Protein AF-A0A920QXG1-F1 (afdb_monomer)

Structure (mmCIF, N/CA/C/O backbone):
data_AF-A0A920QXG1-F1
#
_entry.id   AF-A0A920QXG1-F1
#
loop_
_atom_site.group_PDB
_atom_site.id
_atom_site.type_symbol
_atom_site.label_atom_id
_atom_site.label_alt_id
_atom_site.label_comp_id
_atom_site.label_asym_id
_atom_site.label_entity_id
_atom_site.label_seq_id
_atom_site.pdbx_PDB_ins_code
_atom_site.Cartn_x
_atom_site.Cartn_y
_atom_site.Cartn_z
_atom_site.occupancy
_atom_site.B_iso_or_equiv
_atom_site.auth_seq_id
_atom_site.auth_comp_id
_atom_site.auth_asym_id
_atom_site.auth_atom_id
_atom_site.pdbx_PDB_model_num
ATOM 1 N N . MET A 1 1 ? 29.856 -30.893 -51.984 1.00 41.22 1 MET A N 1
ATOM 2 C CA . MET A 1 1 ? 31.259 -30.558 -51.659 1.00 41.22 1 MET A CA 1
ATOM 3 C C . MET A 1 1 ? 31.248 -29.906 -50.283 1.00 41.22 1 MET A C 1
ATOM 5 O O . MET A 1 1 ? 30.922 -28.735 -50.186 1.00 41.22 1 MET A O 1
ATOM 9 N N . TYR A 1 2 ? 31.449 -30.687 -49.218 1.00 45.31 2 TYR A N 1
ATOM 10 C CA . TYR A 1 2 ? 31.482 -30.184 -47.839 1.00 45.31 2 TYR A CA 1
ATOM 11 C C . TYR A 1 2 ? 32.943 -29.966 -47.439 1.00 45.31 2 TYR A C 1
ATOM 13 O O . TYR A 1 2 ? 33.754 -30.877 -47.607 1.00 45.31 2 TYR A O 1
ATOM 21 N N . LEU A 1 3 ? 33.287 -28.773 -46.948 1.00 44.03 3 LEU A N 1
ATOM 22 C CA . LEU A 1 3 ? 34.594 -28.540 -46.331 1.00 44.03 3 LEU A CA 1
ATOM 23 C C . LEU A 1 3 ? 34.652 -29.274 -44.981 1.00 44.03 3 LEU A C 1
ATOM 25 O O . LEU A 1 3 ? 33.723 -29.125 -44.183 1.00 44.03 3 LEU A O 1
ATOM 29 N N . PRO A 1 4 ? 35.733 -30.008 -44.672 1.00 55.94 4 PRO A N 1
ATOM 30 C CA . PRO A 1 4 ? 35.960 -30.485 -43.320 1.00 55.94 4 PRO A CA 1
ATOM 31 C C . PRO A 1 4 ? 36.382 -29.302 -42.443 1.00 55.94 4 PRO A C 1
ATOM 33 O O . PRO A 1 4 ? 37.451 -28.716 -42.621 1.00 55.94 4 PRO A O 1
ATOM 36 N N . ILE A 1 5 ? 35.534 -28.942 -41.483 1.00 61.25 5 ILE A N 1
ATOM 37 C CA . ILE A 1 5 ? 35.904 -28.026 -40.404 1.00 61.25 5 ILE A CA 1
ATOM 38 C C . ILE A 1 5 ? 36.875 -28.797 -39.507 1.00 61.25 5 ILE A C 1
ATOM 40 O O . ILE A 1 5 ? 36.453 -29.633 -38.717 1.00 61.25 5 ILE A O 1
ATOM 44 N N . ASN A 1 6 ? 38.177 -28.558 -39.666 1.00 52.72 6 ASN A N 1
ATOM 45 C CA . ASN A 1 6 ? 39.218 -29.062 -38.770 1.00 52.72 6 ASN A CA 1
ATOM 46 C C . ASN A 1 6 ? 39.067 -28.400 -37.385 1.00 52.72 6 ASN A C 1
ATOM 48 O O . ASN A 1 6 ? 39.329 -27.202 -37.277 1.00 52.72 6 ASN A O 1
ATOM 52 N N . PRO A 1 7 ? 38.731 -29.128 -36.301 1.00 59.84 7 PRO A N 1
ATOM 53 C CA . PRO A 1 7 ? 38.608 -28.539 -34.969 1.00 59.84 7 PRO A CA 1
ATOM 54 C C . PRO A 1 7 ? 39.919 -28.622 -34.161 1.00 59.84 7 PRO A C 1
ATOM 56 O O . PRO A 1 7 ? 39.906 -28.534 -32.937 1.00 59.84 7 PRO A O 1
ATOM 59 N N . LEU A 1 8 ? 41.069 -28.806 -34.819 1.00 52.50 8 LEU A N 1
ATOM 60 C CA . LEU A 1 8 ? 42.357 -29.077 -34.166 1.00 52.50 8 LEU A CA 1
ATOM 61 C C . LEU A 1 8 ? 43.219 -27.833 -33.907 1.00 52.50 8 LEU A C 1
ATOM 63 O O . LEU A 1 8 ? 44.440 -27.926 -33.988 1.00 52.50 8 LEU A O 1
ATOM 67 N N . LEU A 1 9 ? 42.641 -26.670 -33.584 1.00 56.91 9 LEU A N 1
ATOM 68 C CA . LEU A 1 9 ? 43.469 -25.551 -33.110 1.00 56.91 9 LEU A CA 1
ATOM 69 C C . LEU A 1 9 ? 42.724 -24.464 -32.327 1.00 56.91 9 LEU A C 1
ATOM 71 O O . LEU A 1 9 ? 42.954 -23.277 -32.544 1.00 56.91 9 LEU A O 1
ATOM 75 N N . VAL A 1 10 ? 41.869 -24.826 -31.371 1.00 58.94 10 VAL A N 1
ATOM 76 C CA . VAL A 1 10 ? 41.412 -23.832 -30.393 1.00 58.94 10 VAL A CA 1
ATOM 77 C C . VAL A 1 10 ? 41.741 -24.334 -28.994 1.00 58.94 10 VAL A C 1
ATOM 79 O O . VAL A 1 10 ? 41.266 -25.364 -28.532 1.00 58.94 10 VAL A O 1
ATOM 82 N N . ARG A 1 11 ? 42.680 -23.638 -28.342 1.00 61.88 11 ARG A N 1
ATOM 83 C CA . ARG A 1 11 ? 43.096 -23.941 -26.969 1.00 61.88 11 ARG A CA 1
ATOM 84 C C . ARG A 1 11 ? 41.848 -23.837 -26.084 1.00 61.88 11 ARG A C 1
ATOM 86 O O . ARG A 1 11 ? 41.219 -22.778 -26.111 1.00 61.88 11 ARG A O 1
ATOM 93 N N . PRO A 1 12 ? 41.520 -24.840 -25.251 1.00 57.59 12 PRO A N 1
ATOM 94 C CA . PRO A 1 12 ? 40.229 -24.911 -24.554 1.00 57.59 12 PRO A CA 1
ATOM 95 C C . PRO A 1 12 ? 39.960 -23.673 -23.685 1.00 57.59 12 PRO A C 1
ATOM 97 O O . PRO A 1 12 ? 38.832 -23.216 -23.558 1.00 57.59 12 PRO A O 1
ATOM 100 N N . ARG A 1 13 ? 41.030 -23.059 -23.168 1.00 59.81 13 ARG A N 1
ATOM 101 C CA . ARG A 1 13 ? 40.997 -21.831 -22.362 1.00 59.81 13 ARG A CA 1
ATOM 102 C C . ARG A 1 13 ? 40.604 -20.596 -23.181 1.00 59.81 13 ARG A C 1
ATOM 104 O O . ARG A 1 13 ? 39.801 -19.797 -22.728 1.00 59.81 13 ARG A O 1
ATOM 111 N N . ALA A 1 14 ? 41.139 -20.461 -24.394 1.00 59.03 14 ALA A N 1
ATOM 112 C CA . ALA A 1 14 ? 40.823 -19.347 -25.289 1.00 59.03 14 ALA A CA 1
ATOM 113 C C . ALA A 1 14 ? 39.434 -19.513 -25.924 1.00 59.03 14 ALA A C 1
ATOM 115 O O . ALA A 1 14 ? 38.732 -18.533 -26.130 1.00 59.03 14 ALA A O 1
ATOM 116 N N . GLN A 1 15 ? 39.016 -20.756 -26.169 1.00 62.72 15 GLN A N 1
ATOM 117 C CA . GLN A 1 15 ? 37.703 -21.083 -26.718 1.00 62.72 15 GLN A CA 1
ATOM 118 C C . GLN A 1 15 ? 36.578 -20.673 -25.763 1.00 62.72 15 GLN A C 1
ATOM 120 O O . GLN A 1 15 ? 35.626 -20.030 -26.187 1.00 62.72 15 GLN A O 1
ATOM 125 N N . ILE A 1 16 ? 36.731 -20.955 -24.465 1.00 70.12 16 ILE A N 1
ATOM 126 C CA . ILE A 1 16 ? 35.781 -20.531 -23.426 1.00 70.12 16 ILE A CA 1
ATOM 127 C C . ILE A 1 16 ? 35.696 -19.001 -23.354 1.00 70.12 16 ILE A C 1
ATOM 129 O O . ILE A 1 16 ? 34.598 -18.459 -23.334 1.00 70.12 16 ILE A O 1
ATOM 133 N N . PHE A 1 17 ? 36.832 -18.295 -23.393 1.00 71.75 17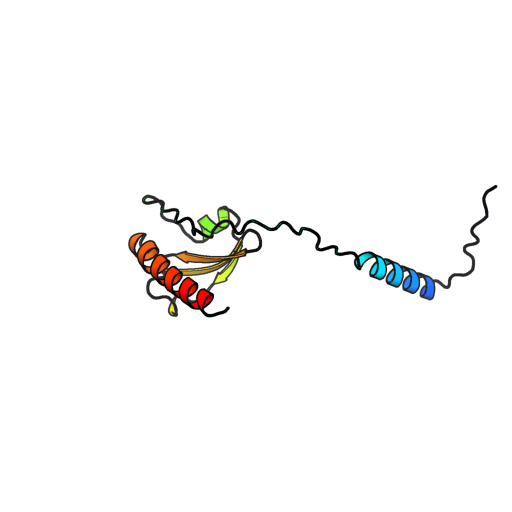 PHE A N 1
ATOM 134 C CA . PHE A 1 17 ? 36.843 -16.826 -23.412 1.00 71.75 17 PHE A CA 1
ATOM 135 C C . PHE A 1 17 ? 36.148 -16.246 -24.653 1.00 71.75 17 PHE A C 1
ATOM 137 O O . PHE A 1 17 ? 35.366 -15.309 -24.527 1.00 71.75 17 PHE A O 1
ATOM 144 N N . VAL A 1 18 ? 36.378 -16.825 -25.835 1.00 77.81 18 VAL A N 1
ATOM 145 C CA . VAL A 1 18 ? 35.715 -16.404 -27.081 1.00 77.81 18 VAL A CA 1
ATOM 146 C C . VAL A 1 18 ? 34.207 -16.665 -27.021 1.00 77.81 18 VAL A C 1
ATOM 148 O O . VAL A 1 18 ? 33.434 -15.796 -27.411 1.00 77.81 18 VAL A O 1
ATOM 151 N N . PHE A 1 19 ? 33.773 -17.804 -26.473 1.00 75.62 19 PHE A N 1
ATOM 152 C CA . PHE A 1 19 ? 32.351 -18.098 -26.256 1.00 75.62 19 PHE A CA 1
ATOM 153 C C . PHE A 1 19 ? 31.697 -17.142 -25.248 1.00 75.62 19 PHE A C 1
ATOM 155 O O . PHE A 1 19 ? 30.581 -16.688 -25.484 1.00 75.62 19 PHE A O 1
ATOM 162 N N . ILE A 1 20 ? 32.380 -16.791 -24.154 1.00 77.12 20 ILE A N 1
ATOM 163 C CA . ILE A 1 20 ? 31.865 -15.844 -23.150 1.00 77.12 20 ILE A CA 1
ATOM 164 C C . ILE A 1 20 ? 31.708 -14.442 -23.754 1.00 77.12 20 ILE A C 1
ATOM 166 O O . ILE A 1 20 ? 30.666 -13.816 -23.579 1.00 77.12 20 ILE A O 1
ATOM 170 N N . VAL A 1 21 ? 32.698 -13.966 -24.516 1.00 78.2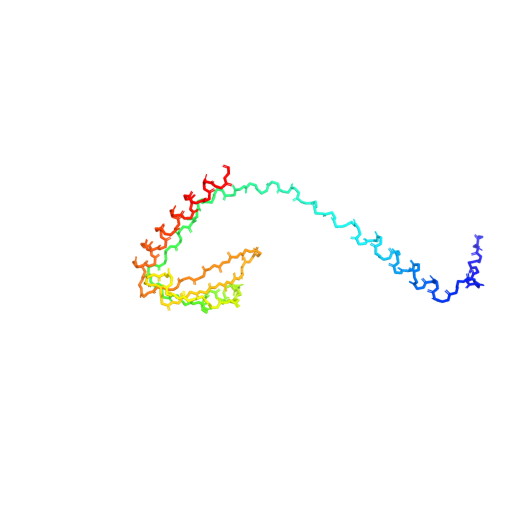5 21 VAL A N 1
ATOM 171 C CA . VAL A 1 21 ? 32.624 -12.665 -25.207 1.00 78.25 21 VAL A CA 1
ATOM 172 C C . VAL A 1 21 ? 31.521 -12.659 -26.274 1.00 78.25 21 VAL A C 1
ATOM 174 O O . VAL A 1 21 ? 30.801 -11.670 -26.394 1.00 78.25 21 VAL A O 1
ATOM 177 N N . LEU A 1 22 ? 31.329 -13.770 -26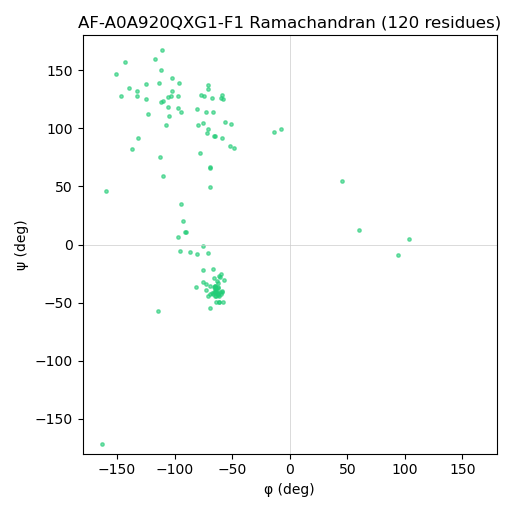.996 1.00 76.25 22 LEU A N 1
ATOM 178 C CA . LEU A 1 22 ? 30.240 -13.931 -27.964 1.00 76.25 22 LEU A CA 1
ATOM 179 C C . LEU A 1 22 ? 28.859 -13.854 -27.290 1.00 76.25 22 LEU A C 1
ATOM 181 O O . LEU A 1 22 ? 27.972 -13.178 -27.799 1.00 76.25 22 LEU A O 1
ATOM 185 N N . ILE A 1 23 ? 28.678 -14.503 -26.135 1.00 74.00 23 ILE A N 1
ATOM 186 C CA . ILE A 1 23 ? 27.416 -14.459 -25.381 1.00 74.00 23 ILE A CA 1
ATOM 187 C C . ILE A 1 23 ? 27.146 -13.049 -24.843 1.00 74.00 23 ILE A C 1
ATOM 189 O O . ILE A 1 23 ? 26.028 -12.564 -24.973 1.00 74.00 23 ILE A O 1
ATOM 193 N N . ILE A 1 24 ? 28.153 -12.354 -24.306 1.00 72.94 24 ILE A N 1
ATOM 194 C CA . ILE A 1 24 ? 28.002 -10.970 -23.816 1.00 72.94 24 ILE A CA 1
ATOM 195 C C . ILE A 1 24 ? 27.609 -10.016 -24.955 1.00 72.94 24 ILE A C 1
ATOM 197 O O . ILE A 1 24 ? 26.759 -9.150 -24.759 1.00 72.94 24 ILE A O 1
ATOM 201 N N . ALA A 1 25 ? 28.154 -10.211 -26.160 1.00 68.69 25 ALA A N 1
ATOM 202 C CA . ALA A 1 25 ? 27.780 -9.429 -27.338 1.00 68.69 25 ALA A CA 1
ATOM 203 C C . ALA A 1 25 ? 26.321 -9.661 -27.784 1.00 68.69 25 ALA A C 1
ATOM 205 O O . ALA A 1 25 ? 25.698 -8.746 -28.318 1.00 68.69 25 ALA A O 1
ATOM 206 N N . LEU A 1 26 ? 25.750 -10.846 -27.527 1.00 64.25 26 LEU A N 1
ATOM 207 C CA . LEU A 1 26 ? 24.340 -11.147 -27.816 1.00 64.25 26 LEU A CA 1
ATOM 208 C C . LEU A 1 26 ? 23.366 -10.507 -26.810 1.00 64.25 26 LEU A C 1
ATOM 210 O O . LEU A 1 26 ? 22.209 -10.283 -27.151 1.00 64.25 26 LEU A O 1
ATOM 214 N N . ILE A 1 27 ? 23.821 -10.163 -25.600 1.00 64.75 27 ILE A N 1
ATOM 215 C CA . ILE A 1 27 ? 22.989 -9.517 -24.563 1.00 64.75 27 ILE A CA 1
ATOM 216 C C . ILE A 1 27 ? 22.849 -7.995 -24.819 1.00 64.75 27 ILE A C 1
ATOM 218 O O . ILE A 1 27 ? 22.036 -7.322 -24.193 1.00 64.75 27 ILE A O 1
ATOM 222 N N . GLY A 1 28 ? 23.585 -7.440 -25.791 1.00 60.91 28 GLY A N 1
ATOM 223 C CA . GLY A 1 28 ? 23.574 -6.013 -26.141 1.00 60.91 28 GLY A CA 1
ATOM 224 C C . GLY A 1 28 ? 22.350 -5.512 -26.921 1.00 60.91 28 GLY A C 1
ATOM 225 O O . GLY A 1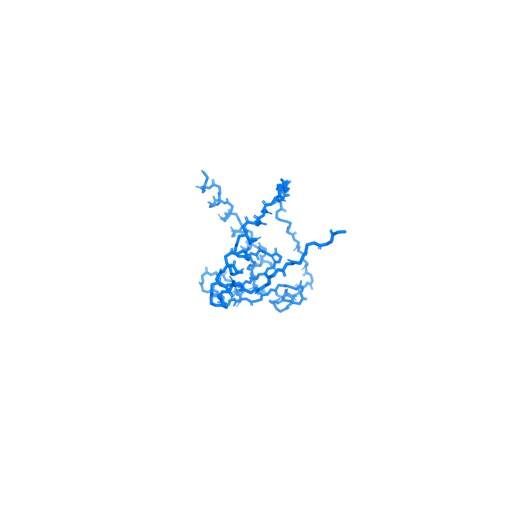 28 ? 22.272 -4.320 -27.198 1.00 60.91 28 GLY A O 1
ATOM 226 N N . ILE A 1 29 ? 21.388 -6.376 -27.264 1.00 61.41 29 ILE A N 1
ATOM 227 C CA . ILE A 1 29 ? 20.113 -5.974 -27.881 1.00 61.41 29 ILE A CA 1
ATOM 228 C C . ILE A 1 29 ? 18.988 -6.195 -26.864 1.00 61.41 29 ILE A C 1
ATOM 230 O O . ILE A 1 29 ? 18.029 -6.922 -27.104 1.00 61.41 29 ILE A O 1
ATOM 234 N N . SER A 1 30 ? 19.087 -5.542 -25.704 1.00 50.53 30 SER A N 1
ATOM 235 C CA . SER A 1 30 ? 17.875 -5.134 -24.994 1.00 50.53 30 SER A CA 1
ATOM 236 C C . SER A 1 30 ? 17.348 -3.894 -25.703 1.00 50.53 30 SER A C 1
ATOM 238 O O . SER A 1 30 ? 17.577 -2.762 -25.283 1.00 50.53 30 SER A O 1
ATOM 240 N N . CYS A 1 31 ? 16.684 -4.118 -26.834 1.00 52.94 31 CYS A N 1
ATOM 241 C CA . CYS A 1 31 ? 15.820 -3.119 -27.430 1.00 52.94 31 CYS A CA 1
ATOM 242 C C . CYS A 1 31 ? 14.645 -2.923 -26.461 1.00 52.94 31 CYS A C 1
ATOM 244 O O . CYS A 1 31 ? 13.676 -3.678 -26.492 1.00 52.94 31 CYS A O 1
ATOM 246 N N . GLY A 1 32 ? 14.759 -1.943 -25.562 1.00 52.62 32 GLY A N 1
ATOM 247 C CA . GLY A 1 32 ? 13.620 -1.329 -24.878 1.00 52.62 32 GLY A CA 1
ATOM 248 C C . GLY A 1 32 ? 12.829 -0.525 -25.904 1.00 52.62 32 GLY A C 1
ATOM 249 O O . GLY A 1 32 ? 12.871 0.697 -25.912 1.00 52.62 32 GLY A O 1
ATOM 250 N N . GLY A 1 33 ? 12.233 -1.238 -26.854 1.00 53.47 33 GLY A N 1
ATOM 251 C CA . GLY A 1 33 ? 11.462 -0.711 -27.964 1.00 53.47 33 GLY A CA 1
ATOM 252 C C . GLY A 1 33 ? 10.013 -1.106 -27.779 1.00 53.47 33 GLY A C 1
ATOM 253 O O . GLY A 1 33 ? 9.512 -2.018 -28.430 1.00 53.47 33 GLY A O 1
ATOM 254 N N . SER A 1 34 ? 9.351 -0.422 -26.863 1.00 44.91 34 SER A N 1
ATOM 255 C CA . SER A 1 34 ? 7.917 -0.190 -26.941 1.00 44.91 34 SER A CA 1
ATOM 256 C C . SER A 1 34 ? 7.744 1.264 -26.545 1.00 44.91 34 SER A C 1
ATOM 258 O O . SER A 1 34 ? 7.497 1.594 -25.394 1.00 44.91 34 SER A O 1
ATOM 260 N N . ASP A 1 35 ? 7.965 2.138 -27.528 1.00 51.59 35 ASP A N 1
ATOM 261 C CA . ASP A 1 35 ? 7.330 3.451 -27.569 1.00 51.59 35 ASP A CA 1
ATOM 262 C C . ASP A 1 35 ? 5.842 3.185 -27.853 1.00 51.59 35 ASP A C 1
ATOM 264 O O . ASP A 1 35 ? 5.310 3.419 -28.935 1.00 51.59 35 ASP A O 1
ATOM 268 N N . GLU A 1 36 ? 5.176 2.540 -26.899 1.00 42.28 36 GLU A N 1
ATOM 269 C CA . GLU A 1 36 ? 3.806 2.903 -26.646 1.00 42.28 36 GLU A CA 1
ATOM 270 C C . GLU A 1 36 ? 3.947 4.215 -25.890 1.00 42.28 36 GLU A C 1
ATOM 272 O O . GLU A 1 36 ? 4.347 4.260 -24.727 1.00 42.28 36 GLU A O 1
ATOM 277 N N . SER A 1 37 ? 3.666 5.313 -26.588 1.00 46.25 37 SER A N 1
ATOM 278 C CA . SER A 1 37 ? 2.976 6.410 -25.936 1.00 46.25 37 SER A CA 1
ATOM 279 C C . SER A 1 37 ? 1.747 5.769 -25.297 1.00 46.25 37 SER A C 1
ATOM 281 O O . SER A 1 37 ? 0.695 5.654 -25.926 1.00 46.25 37 SER A O 1
ATOM 283 N N . ALA A 1 38 ? 1.925 5.231 -24.089 1.00 41.38 38 ALA A N 1
ATOM 284 C CA . ALA A 1 38 ? 0.857 5.072 -23.145 1.00 41.38 38 ALA A CA 1
ATOM 285 C C . ALA A 1 38 ? 0.394 6.507 -22.972 1.00 41.38 38 ALA A C 1
ATOM 287 O O . ALA A 1 38 ? 1.023 7.288 -22.260 1.00 41.38 38 ALA A O 1
ATOM 288 N N . ASP A 1 39 ? -0.582 6.872 -23.807 1.00 40.09 39 ASP A N 1
ATOM 289 C CA . ASP A 1 39 ? -1.741 7.649 -23.417 1.00 40.09 39 ASP A CA 1
ATOM 290 C C . ASP A 1 39 ? -1.750 7.616 -21.898 1.00 40.09 39 ASP A C 1
ATOM 292 O O . ASP A 1 39 ? -2.036 6.564 -21.326 1.00 40.09 39 ASP A O 1
ATOM 296 N N . ASP A 1 40 ? -1.194 8.670 -21.287 1.00 46.00 40 ASP A N 1
ATOM 297 C CA . ASP A 1 40 ? -1.306 8.906 -19.860 1.00 46.00 40 ASP A CA 1
ATOM 298 C C . ASP A 1 40 ? -2.807 8.788 -19.666 1.00 46.00 40 ASP A C 1
ATOM 300 O O . ASP A 1 40 ? -3.530 9.640 -20.202 1.00 46.00 40 ASP A O 1
ATOM 304 N N . PRO A 1 41 ? -3.310 7.664 -19.111 1.00 44.88 41 PRO A N 1
ATOM 305 C CA . PRO A 1 41 ? -4.721 7.579 -18.883 1.00 44.88 41 PRO A CA 1
ATOM 306 C C . PRO A 1 41 ? -4.847 8.544 -17.740 1.00 44.88 41 PRO A C 1
ATOM 308 O O . PRO A 1 41 ? -4.481 8.172 -16.622 1.00 44.88 41 PRO A O 1
ATOM 311 N N . ASP A 1 42 ? -5.197 9.779 -18.101 1.00 45.19 42 ASP A N 1
ATOM 312 C CA . ASP A 1 42 ? -5.652 10.853 -17.255 1.00 45.19 42 ASP A CA 1
ATOM 313 C C . ASP A 1 42 ? -5.855 10.259 -15.876 1.00 45.19 42 ASP A C 1
ATOM 315 O O . ASP A 1 42 ? -6.778 9.461 -15.665 1.00 45.19 42 ASP A O 1
ATOM 319 N N . LEU A 1 43 ? -4.867 10.466 -14.996 1.00 49.66 43 LEU A N 1
ATOM 320 C CA . LEU A 1 43 ? -4.902 9.950 -13.635 1.00 49.66 43 LEU A CA 1
ATOM 321 C C . LEU A 1 43 ? -5.984 10.714 -12.858 1.00 49.66 43 LEU A C 1
ATOM 323 O O . LEU A 1 43 ? -5.748 11.183 -11.743 1.00 49.66 43 LEU A O 1
ATOM 327 N N . ASP A 1 44 ? -7.189 10.814 -13.417 1.00 46.09 44 ASP A N 1
ATOM 328 C CA . ASP A 1 44 ? -8.447 10.717 -12.719 1.00 46.09 44 ASP A CA 1
ATOM 329 C C . ASP A 1 44 ? -8.340 9.475 -11.846 1.00 46.09 44 ASP A C 1
ATOM 331 O O . ASP A 1 44 ? -8.690 8.349 -12.200 1.00 46.09 44 ASP A O 1
ATOM 335 N N . ALA A 1 45 ? -7.714 9.672 -10.690 1.00 54.78 45 ALA A N 1
ATOM 336 C CA . ALA A 1 45 ? -7.448 8.633 -9.735 1.00 54.78 45 ALA A CA 1
ATOM 337 C C . ALA A 1 45 ? -8.811 8.158 -9.239 1.00 54.78 45 ALA A C 1
ATOM 339 O O . ALA A 1 45 ? -9.404 8.759 -8.335 1.00 54.78 45 ALA A O 1
ATOM 340 N N . VAL A 1 46 ? -9.301 7.108 -9.902 1.00 58.12 46 VAL A N 1
ATOM 341 C CA . VAL A 1 46 ? -10.628 6.532 -9.743 1.00 58.12 46 VAL A CA 1
ATOM 342 C C . VAL A 1 46 ? -10.789 6.179 -8.274 1.00 58.12 46 VAL A C 1
ATOM 344 O O . VAL A 1 46 ? -10.185 5.235 -7.764 1.00 58.12 46 VAL A O 1
ATOM 347 N N . GLN A 1 47 ? -11.569 6.990 -7.562 1.00 65.94 47 GLN A N 1
ATOM 348 C CA . GLN A 1 47 ? -11.924 6.707 -6.183 1.00 65.94 47 GLN A CA 1
ATOM 349 C C . GLN A 1 47 ? -13.056 5.685 -6.205 1.00 65.94 47 GLN A C 1
ATOM 351 O O . GLN A 1 47 ? -14.206 6.016 -6.482 1.00 65.94 47 GLN A O 1
ATOM 356 N N . ILE A 1 48 ? -12.718 4.431 -5.923 1.00 68.25 48 ILE A N 1
ATOM 357 C CA . ILE A 1 48 ? -13.698 3.360 -5.758 1.00 68.25 48 ILE A CA 1
ATOM 358 C C . ILE A 1 48 ? -14.002 3.245 -4.266 1.00 68.25 48 ILE A C 1
ATOM 360 O O . ILE A 1 48 ? -13.130 2.882 -3.478 1.00 68.25 48 ILE A O 1
ATOM 364 N N . THR A 1 49 ? -15.238 3.557 -3.880 1.00 71.44 49 THR A N 1
ATOM 365 C CA . THR A 1 49 ? -15.709 3.444 -2.494 1.00 71.44 49 THR A CA 1
ATOM 366 C C . THR A 1 49 ? -16.705 2.296 -2.396 1.00 71.44 49 THR A C 1
ATOM 368 O O . THR A 1 49 ? -17.721 2.301 -3.088 1.00 71.44 49 THR A O 1
ATOM 371 N N . LEU A 1 50 ? -16.435 1.327 -1.518 1.00 74.38 50 LEU A N 1
ATOM 372 C CA . LEU A 1 50 ? -17.382 0.270 -1.158 1.00 74.38 50 LEU A CA 1
ATOM 373 C C . LEU A 1 50 ? -17.897 0.525 0.271 1.00 74.38 50 LEU A C 1
ATOM 375 O O . LEU A 1 50 ? -17.145 0.289 1.216 1.00 74.38 50 LEU A O 1
ATOM 379 N N . PRO A 1 51 ? -19.128 1.040 0.458 1.00 69.06 51 PRO A N 1
ATOM 380 C CA . PRO A 1 51 ? -19.652 1.431 1.774 1.00 69.06 51 PRO A CA 1
ATOM 381 C C . PRO A 1 51 ? -19.775 0.271 2.770 1.00 69.06 51 PRO A C 1
ATOM 383 O O . PRO A 1 51 ? -19.530 0.463 3.956 1.00 69.06 51 PRO A O 1
ATOM 386 N N . ASP A 1 52 ? -20.069 -0.938 2.291 1.00 72.81 52 ASP A N 1
ATOM 387 C CA . ASP A 1 52 ? -20.367 -2.092 3.152 1.00 72.81 52 ASP A CA 1
ATOM 388 C C . ASP A 1 52 ? -19.164 -3.028 3.401 1.00 72.81 52 ASP A C 1
ATOM 390 O O . ASP A 1 52 ? -19.318 -4.101 3.985 1.00 72.81 52 ASP A O 1
ATOM 394 N N . GLY A 1 53 ? -17.961 -2.660 2.943 1.00 70.06 53 GLY A N 1
ATOM 395 C CA . GLY A 1 53 ? -16.764 -3.503 3.032 1.00 70.06 53 GLY A CA 1
ATOM 396 C C . GLY A 1 53 ? -15.771 -3.043 4.100 1.00 70.06 53 GLY A C 1
ATOM 397 O O . GLY A 1 53 ? -15.312 -1.903 4.073 1.00 70.06 53 GLY A O 1
ATOM 398 N N . VAL A 1 54 ? -15.378 -3.950 5.001 1.00 76.88 54 VAL A N 1
ATOM 399 C CA . VAL A 1 54 ? -14.194 -3.774 5.859 1.00 76.88 54 VAL A CA 1
ATOM 400 C C . VAL A 1 54 ? -13.035 -4.508 5.200 1.00 76.88 54 VAL A C 1
ATOM 402 O O . VAL A 1 54 ? -13.097 -5.723 5.035 1.00 76.88 54 VAL A O 1
ATOM 405 N N . PHE A 1 55 ? -11.995 -3.767 4.821 1.00 82.69 55 PHE A N 1
ATOM 406 C CA . PHE A 1 55 ? -10.832 -4.310 4.123 1.00 82.69 55 PHE A CA 1
ATOM 407 C C . PHE A 1 55 ? -9.580 -4.228 4.989 1.00 82.69 55 PHE A C 1
ATOM 409 O O . PHE A 1 55 ? -9.314 -3.223 5.653 1.00 82.69 55 PHE A O 1
ATOM 416 N N . THR A 1 56 ? -8.785 -5.285 4.935 1.00 86.81 56 THR A N 1
ATOM 417 C CA . THR A 1 56 ? -7.476 -5.402 5.572 1.00 86.81 56 THR A CA 1
ATOM 418 C C . THR A 1 56 ? -6.371 -5.433 4.517 1.00 86.81 56 THR A C 1
ATOM 420 O O . THR A 1 56 ? -6.618 -5.626 3.327 1.00 86.81 56 THR A O 1
ATOM 423 N N . ALA A 1 57 ? -5.116 -5.273 4.942 1.00 85.69 57 ALA A N 1
ATOM 424 C CA . ALA A 1 57 ? -3.978 -5.414 4.033 1.00 85.69 57 ALA A CA 1
ATOM 425 C C . ALA A 1 57 ? -3.889 -6.823 3.410 1.00 85.69 57 ALA A C 1
ATOM 427 O O . ALA A 1 57 ? -3.374 -6.968 2.303 1.00 85.69 57 ALA A O 1
ATOM 428 N N . ASP A 1 58 ? -4.394 -7.852 4.096 1.00 87.50 58 ASP A N 1
ATOM 429 C CA . ASP A 1 58 ? -4.412 -9.228 3.596 1.00 87.50 58 ASP A CA 1
ATOM 430 C C . ASP A 1 58 ? -5.448 -9.426 2.479 1.00 87.50 58 ASP A C 1
ATOM 432 O O . ASP A 1 58 ? -5.170 -10.135 1.512 1.00 87.50 58 ASP A O 1
ATOM 436 N N . ASP A 1 59 ? -6.583 -8.723 2.530 1.00 88.81 59 ASP A N 1
ATOM 437 C CA . ASP A 1 59 ? -7.565 -8.718 1.434 1.00 88.81 59 ASP A CA 1
ATOM 438 C C . ASP A 1 59 ? -6.970 -8.099 0.161 1.00 88.81 59 ASP A C 1
ATOM 440 O O . ASP A 1 59 ? -7.183 -8.586 -0.951 1.00 88.81 59 ASP A O 1
ATOM 444 N N . VAL A 1 60 ? -6.145 -7.058 0.323 1.00 87.88 60 VAL A N 1
ATOM 445 C CA . VAL A 1 60 ? -5.401 -6.449 -0.789 1.00 87.88 60 VAL A CA 1
ATOM 446 C C . VAL A 1 60 ? -4.308 -7.398 -1.296 1.00 87.88 60 VAL A C 1
ATOM 448 O O . VAL A 1 60 ? -4.072 -7.499 -2.502 1.00 87.88 60 VAL A O 1
ATOM 451 N N . ALA A 1 61 ? -3.666 -8.158 -0.406 1.00 88.50 61 ALA A N 1
ATOM 452 C CA . ALA A 1 61 ? -2.686 -9.166 -0.801 1.00 88.50 61 ALA A CA 1
ATOM 453 C C . ALA A 1 61 ? -3.317 -10.313 -1.610 1.00 88.50 61 ALA A C 1
ATOM 455 O O . ALA A 1 61 ? -2.713 -10.796 -2.572 1.00 88.50 61 ALA A O 1
ATOM 456 N N . ALA A 1 62 ? -4.552 -10.705 -1.285 1.00 90.75 62 ALA A N 1
ATOM 457 C CA . ALA A 1 62 ? -5.285 -11.755 -1.991 1.00 90.75 62 ALA A CA 1
ATOM 458 C C . ALA A 1 62 ? -5.545 -11.424 -3.474 1.00 90.75 62 ALA A C 1
ATOM 460 O O . ALA A 1 62 ? -5.610 -12.335 -4.299 1.00 90.75 62 ALA A O 1
ATOM 461 N N . VAL A 1 63 ? -5.627 -10.137 -3.837 1.00 89.00 63 VAL A N 1
ATOM 462 C CA . VAL A 1 63 ? -5.805 -9.685 -5.232 1.00 89.00 63 VAL A CA 1
ATOM 463 C C . VAL A 1 63 ? -4.484 -9.451 -5.981 1.00 89.00 63 VAL A C 1
ATOM 465 O O . VAL A 1 63 ? -4.477 -8.928 -7.097 1.00 89.00 63 VAL A O 1
ATOM 468 N N . GLY A 1 64 ? -3.355 -9.870 -5.401 1.00 88.00 64 GLY A N 1
ATOM 469 C CA . GLY A 1 64 ? -2.049 -9.900 -6.064 1.00 88.00 64 GLY A CA 1
ATOM 470 C C . GLY A 1 64 ? -1.087 -8.778 -5.672 1.00 88.00 64 GLY A C 1
ATOM 471 O O . GLY A 1 64 ? 0.004 -8.699 -6.245 1.00 88.00 64 GLY A O 1
ATOM 472 N N . TRP A 1 65 ? -1.441 -7.923 -4.709 1.00 93.06 65 TRP A N 1
ATOM 473 C CA . TRP A 1 65 ? -0.482 -6.997 -4.102 1.00 93.06 65 TRP A CA 1
ATOM 474 C C . TRP A 1 65 ? 0.515 -7.760 -3.224 1.00 93.06 65 TRP A C 1
ATOM 476 O O . TRP A 1 65 ? 0.159 -8.663 -2.468 1.00 93.06 65 TRP A O 1
ATOM 486 N N . LYS A 1 66 ? 1.795 -7.403 -3.322 1.00 91.31 66 LYS A N 1
ATOM 487 C CA . LYS A 1 66 ? 2.869 -8.043 -2.560 1.00 91.31 66 LYS A CA 1
ATOM 488 C C . LYS A 1 66 ? 3.322 -7.134 -1.434 1.00 91.31 66 LYS A C 1
ATOM 490 O O . LYS A 1 66 ? 3.980 -6.126 -1.684 1.00 91.31 66 LYS A O 1
ATOM 495 N N . LYS A 1 67 ? 3.020 -7.530 -0.198 1.00 90.19 67 LYS A N 1
ATOM 496 C CA . LYS A 1 67 ? 3.507 -6.874 1.018 1.00 90.19 67 LYS A CA 1
ATOM 497 C C . LYS A 1 67 ? 5.042 -6.875 1.033 1.00 90.19 67 LYS A C 1
ATOM 499 O O . LYS A 1 67 ? 5.656 -7.932 0.905 1.00 90.19 67 LYS A O 1
ATOM 504 N N . SER A 1 68 ? 5.651 -5.699 1.182 1.00 89.19 68 SER A N 1
ATOM 505 C CA . SER A 1 68 ? 7.111 -5.537 1.217 1.00 89.19 68 SER A CA 1
ATOM 506 C C . SER A 1 68 ? 7.595 -5.059 2.580 1.00 89.19 68 SER A C 1
ATOM 508 O O . SER A 1 68 ? 8.442 -5.704 3.193 1.00 89.19 68 SER A O 1
ATOM 510 N N . LYS A 1 69 ? 7.089 -3.919 3.059 1.00 87.50 69 LYS A N 1
ATOM 511 C CA . LYS A 1 69 ? 7.555 -3.299 4.303 1.00 87.50 69 LYS A CA 1
ATOM 512 C C . LYS A 1 69 ? 6.387 -2.737 5.102 1.00 87.50 69 LYS A C 1
ATOM 514 O O . LYS A 1 69 ? 5.536 -2.048 4.549 1.00 87.50 69 LYS A O 1
ATOM 519 N N . GLU A 1 70 ? 6.379 -3.004 6.402 1.00 86.56 70 GLU A N 1
ATOM 520 C CA . GLU A 1 70 ? 5.505 -2.300 7.338 1.00 86.56 70 GLU A CA 1
ATOM 521 C C . GLU A 1 70 ? 6.053 -0.895 7.581 1.00 86.56 70 GLU A C 1
ATOM 523 O O . GLU A 1 70 ? 7.243 -0.716 7.868 1.00 86.56 70 GLU A O 1
ATOM 528 N N . LEU A 1 71 ? 5.199 0.106 7.417 1.00 83.19 71 LEU A N 1
ATOM 529 C CA . LEU A 1 71 ? 5.532 1.491 7.699 1.00 83.19 71 LEU A CA 1
ATOM 530 C C . LEU A 1 71 ? 4.916 1.883 9.039 1.00 83.19 71 LEU A C 1
ATOM 532 O O . LEU A 1 71 ? 3.816 1.457 9.383 1.00 83.19 71 LEU A O 1
ATOM 536 N N . SER A 1 72 ? 5.639 2.711 9.794 1.00 78.00 72 SER A N 1
ATOM 537 C CA . SER A 1 72 ? 5.131 3.202 11.070 1.00 78.00 72 SER A CA 1
ATOM 538 C C . SER A 1 72 ? 3.941 4.140 10.825 1.00 78.00 72 SER A C 1
ATOM 540 O O . SER A 1 72 ? 4.096 5.108 10.076 1.00 78.00 72 SER A O 1
ATOM 542 N N . PRO A 1 73 ? 2.774 3.904 11.453 1.00 74.00 73 PRO A N 1
ATOM 543 C CA . PRO A 1 73 ? 1.627 4.804 11.361 1.00 74.00 73 PRO A CA 1
ATOM 544 C C . PRO A 1 73 ? 1.852 6.123 12.117 1.00 74.00 73 PRO A C 1
ATOM 546 O O . PRO A 1 73 ? 1.050 7.040 11.995 1.00 74.00 73 PRO A O 1
ATOM 549 N N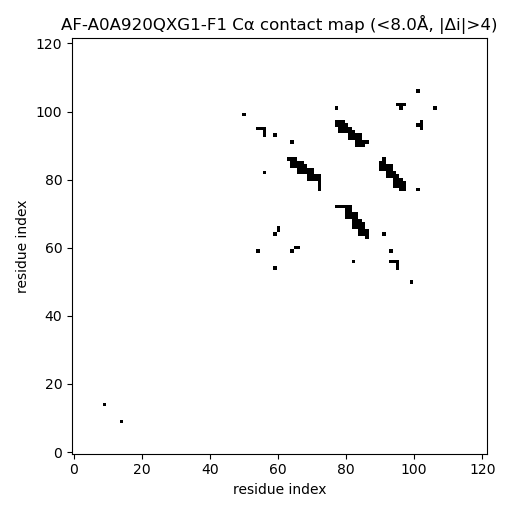 . GLU A 1 74 ? 2.944 6.259 12.876 1.00 70.69 74 GLU A N 1
ATOM 550 C CA . GLU A 1 74 ? 3.251 7.450 13.683 1.00 70.69 74 GLU A CA 1
ATOM 551 C C . GLU A 1 74 ? 3.366 8.739 12.860 1.00 70.69 74 GLU A C 1
ATOM 553 O O . GLU A 1 74 ? 3.132 9.831 13.372 1.00 70.69 74 GLU A O 1
ATOM 558 N N . THR A 1 75 ? 3.696 8.622 11.574 1.00 65.56 75 THR A N 1
ATOM 559 C CA . THR A 1 75 ? 3.776 9.759 10.650 1.00 65.56 75 THR A CA 1
ATOM 560 C C . THR A 1 75 ? 2.431 10.103 10.004 1.00 65.56 75 THR A C 1
ATOM 562 O O . THR A 1 75 ? 2.335 11.114 9.308 1.00 65.56 75 THR A O 1
ATOM 565 N N . LEU A 1 76 ? 1.391 9.287 10.221 1.00 70.19 76 LEU A N 1
ATOM 566 C CA . LEU A 1 76 ? 0.079 9.392 9.585 1.00 70.19 76 LEU A CA 1
ATOM 567 C C . LEU A 1 76 ? -1.040 9.298 10.639 1.00 70.19 76 LEU A C 1
ATOM 569 O O . LEU A 1 76 ? -1.514 8.201 10.951 1.00 70.19 76 LEU A O 1
ATOM 573 N N . PRO A 1 77 ? -1.499 10.438 11.188 1.00 70.81 77 PRO A N 1
ATOM 574 C CA . PRO A 1 77 ? -2.513 10.437 12.233 1.00 70.81 77 PRO A CA 1
ATOM 575 C C . PRO A 1 77 ? -3.800 9.767 11.739 1.00 70.81 77 PRO A C 1
ATOM 577 O O . PRO A 1 77 ? -4.354 10.139 10.710 1.00 70.81 77 PRO A O 1
ATOM 580 N N . GLY A 1 78 ? -4.276 8.773 12.490 1.00 74.75 78 GLY A N 1
ATOM 581 C CA . GLY A 1 78 ? -5.525 8.060 12.210 1.00 74.75 78 GLY A CA 1
ATOM 582 C C . GLY A 1 78 ? -5.388 6.771 11.396 1.00 74.75 78 GLY A C 1
ATOM 583 O O . GLY A 1 78 ? -6.369 6.029 11.321 1.00 74.75 78 GLY A O 1
ATOM 584 N N . ALA A 1 79 ? -4.209 6.465 10.845 1.00 8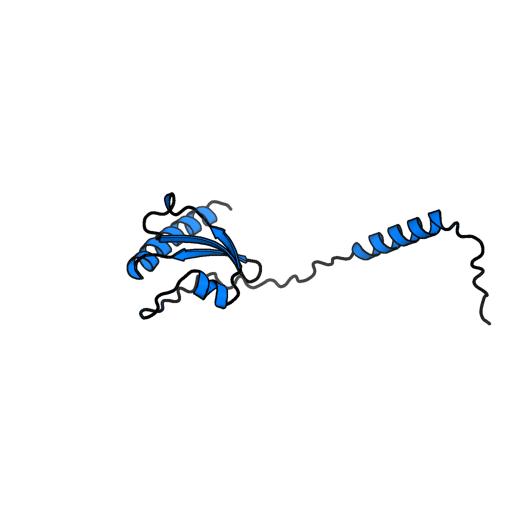1.00 79 ALA A N 1
ATOM 585 C CA . ALA A 1 79 ? -3.952 5.168 10.223 1.00 81.00 79 ALA A CA 1
ATOM 586 C C . ALA A 1 79 ? -3.707 4.095 11.298 1.00 81.00 79 ALA A C 1
ATOM 588 O O . ALA A 1 79 ? -2.878 4.261 12.189 1.00 81.00 79 ALA A O 1
ATOM 589 N N . THR A 1 80 ? -4.422 2.977 11.208 1.00 84.31 80 THR A N 1
ATOM 590 C CA . THR A 1 80 ? -4.256 1.818 12.098 1.00 84.31 80 THR A CA 1
ATOM 591 C C . THR A 1 80 ? -3.089 0.945 11.654 1.00 84.31 80 THR A C 1
ATOM 593 O O . THR A 1 80 ? -2.369 0.399 12.483 1.00 84.31 80 THR A O 1
ATOM 596 N N . SER A 1 81 ? -2.885 0.813 10.343 1.00 83.31 81 SER A N 1
ATOM 597 C CA . SER A 1 81 ? -1.703 0.152 9.793 1.00 83.31 81 SER A CA 1
ATOM 598 C C . SER A 1 81 ? -1.357 0.725 8.429 1.00 83.31 81 SER A C 1
ATOM 600 O O . SER A 1 81 ? -2.240 1.139 7.671 1.00 83.31 81 SER A O 1
ATOM 602 N N . VAL A 1 82 ? -0.063 0.760 8.125 1.00 88.56 82 VAL A N 1
ATOM 603 C CA . VAL A 1 82 ? 0.454 1.283 6.864 1.00 88.56 82 VAL A CA 1
ATOM 604 C C . VAL A 1 82 ? 1.453 0.285 6.315 1.00 88.56 82 VAL A C 1
ATOM 606 O O . VAL A 1 82 ? 2.387 -0.129 6.999 1.00 88.56 82 VAL A O 1
ATOM 609 N N . TRP A 1 83 ? 1.258 -0.107 5.065 1.00 90.56 83 TRP A N 1
ATOM 610 C CA . TRP A 1 83 ? 2.099 -1.091 4.412 1.00 90.56 83 TRP A CA 1
ATOM 611 C C . TRP A 1 83 ? 2.512 -0.614 3.038 1.00 90.56 83 TRP A C 1
ATOM 613 O O . TRP A 1 83 ? 1.684 -0.221 2.223 1.00 90.56 83 TRP A O 1
ATOM 623 N N . TYR A 1 84 ? 3.797 -0.733 2.758 1.00 89.69 84 TYR A N 1
ATOM 624 C CA . TYR A 1 84 ? 4.341 -0.557 1.429 1.00 89.69 84 TYR A CA 1
ATOM 625 C C . TYR A 1 84 ? 4.485 -1.912 0.739 1.00 89.69 84 TYR A C 1
ATOM 627 O O . TYR A 1 84 ? 4.905 -2.907 1.349 1.00 89.69 84 TYR A O 1
ATOM 635 N N . GLY A 1 85 ? 4.153 -1.952 -0.543 1.00 91.50 85 GLY A N 1
ATOM 636 C CA . GLY A 1 85 ? 4.257 -3.145 -1.360 1.00 91.50 85 GLY A CA 1
ATOM 637 C C . GLY A 1 85 ? 4.219 -2.840 -2.847 1.00 91.50 85 GLY A C 1
ATOM 638 O O . GLY A 1 85 ? 4.257 -1.687 -3.267 1.00 91.50 85 GLY A O 1
ATOM 639 N N . PHE A 1 86 ? 4.141 -3.899 -3.643 1.00 89.81 86 PHE A N 1
ATOM 640 C CA . PHE A 1 86 ? 4.225 -3.807 -5.096 1.00 89.81 86 PHE A CA 1
ATOM 641 C C . PHE A 1 86 ? 3.013 -4.448 -5.757 1.00 89.81 86 PHE A C 1
ATOM 643 O O . PHE A 1 86 ? 2.588 -5.542 -5.373 1.00 89.81 86 PHE A O 1
ATOM 650 N N . TYR A 1 87 ? 2.489 -3.798 -6.790 1.00 89.75 87 TYR A N 1
ATOM 651 C CA . TYR A 1 87 ? 1.408 -4.323 -7.617 1.00 89.75 87 TYR A CA 1
ATOM 652 C C . TYR A 1 87 ? 1.578 -3.850 -9.060 1.00 89.75 87 TYR A C 1
ATOM 654 O O . TYR A 1 87 ? 1.737 -2.661 -9.300 1.00 89.75 87 TYR A O 1
ATOM 662 N N . GLN A 1 88 ? 1.565 -4.780 -10.022 1.00 87.88 88 GLN A N 1
ATOM 663 C CA . GLN A 1 88 ? 1.697 -4.485 -11.460 1.00 87.88 88 GLN A CA 1
ATOM 664 C C . GLN A 1 88 ? 2.822 -3.483 -11.802 1.00 87.88 88 GLN A C 1
ATOM 666 O O . GLN A 1 88 ? 2.573 -2.454 -12.418 1.00 87.88 88 GLN A O 1
ATOM 671 N N . GLN A 1 89 ? 4.056 -3.772 -11.369 1.00 85.25 89 GLN A N 1
ATOM 672 C CA . GLN A 1 89 ? 5.239 -2.909 -11.569 1.00 85.25 89 GLN A CA 1
ATOM 673 C C . GLN A 1 89 ? 5.133 -1.501 -10.957 1.00 85.25 89 GLN A C 1
ATOM 675 O O . GLN A 1 89 ? 5.973 -0.650 -11.236 1.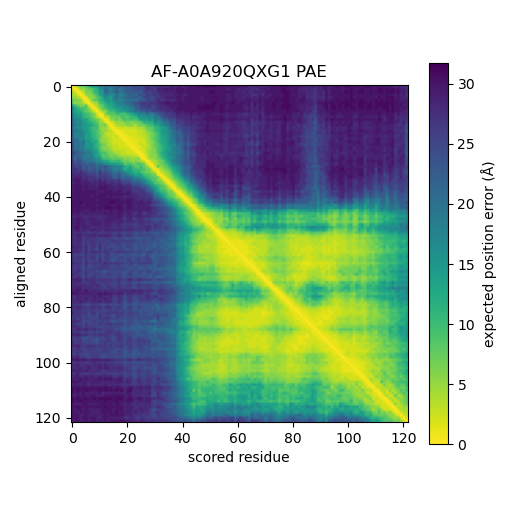00 85.25 89 GLN A O 1
ATOM 680 N N . ARG A 1 90 ? 4.138 -1.261 -10.100 1.00 84.06 90 ARG A N 1
ATOM 681 C CA . ARG A 1 90 ? 3.975 -0.013 -9.362 1.00 84.06 90 ARG A CA 1
ATOM 682 C C . ARG A 1 90 ? 4.213 -0.218 -7.880 1.00 84.06 90 ARG A C 1
ATOM 684 O O . ARG A 1 90 ? 3.909 -1.272 -7.310 1.00 84.06 90 ARG A O 1
ATOM 691 N N . ASP A 1 91 ? 4.688 0.855 -7.278 1.00 87.50 91 ASP A N 1
ATOM 692 C CA . ASP A 1 91 ? 4.816 1.013 -5.844 1.00 87.50 91 ASP A CA 1
ATOM 693 C C . ASP A 1 91 ? 3.447 1.393 -5.283 1.00 87.50 91 ASP A C 1
ATOM 695 O O . ASP A 1 91 ? 2.885 2.432 -5.632 1.00 87.50 91 ASP A O 1
ATOM 699 N N . VAL A 1 92 ? 2.884 0.527 -4.444 1.00 87.69 92 VAL A N 1
ATOM 700 C CA . VAL A 1 92 ? 1.541 0.700 -3.887 1.00 87.69 92 VAL A CA 1
ATOM 701 C C . VAL A 1 92 ? 1.605 0.655 -2.375 1.00 87.69 92 VAL A C 1
ATOM 703 O O . VAL A 1 92 ? 2.061 -0.319 -1.769 1.00 87.69 92 VAL A O 1
ATOM 706 N N . GLU A 1 93 ? 1.083 1.710 -1.768 1.00 87.81 93 GLU A N 1
ATOM 707 C CA . GLU A 1 93 ? 0.948 1.829 -0.329 1.00 87.81 93 GLU A CA 1
ATOM 708 C C . GLU A 1 93 ? -0.502 1.579 0.089 1.00 87.81 93 GLU A C 1
ATOM 710 O O . GLU A 1 93 ? -1.436 2.186 -0.433 1.00 87.81 93 GLU A O 1
ATOM 715 N N . VAL A 1 94 ? -0.683 0.675 1.046 1.00 88.56 94 VAL A N 1
ATOM 716 C CA . VAL A 1 94 ? -1.976 0.326 1.629 1.00 88.56 94 VAL A CA 1
ATOM 717 C C . VAL A 1 94 ? -2.047 0.942 3.019 1.00 88.56 94 VAL A C 1
ATOM 719 O O . VAL A 1 94 ? -1.252 0.608 3.899 1.00 88.56 94 VAL A O 1
ATOM 722 N N . ARG A 1 95 ? -3.014 1.838 3.221 1.00 88.12 95 ARG A N 1
ATOM 723 C CA . ARG A 1 95 ? -3.312 2.467 4.512 1.00 88.12 95 ARG A CA 1
ATOM 724 C C . ARG A 1 95 ? -4.663 1.975 4.999 1.00 88.12 95 ARG A C 1
ATOM 726 O O . ARG A 1 95 ? -5.665 2.148 4.311 1.00 88.12 95 ARG A O 1
ATOM 733 N N . VAL A 1 96 ? -4.687 1.380 6.183 1.0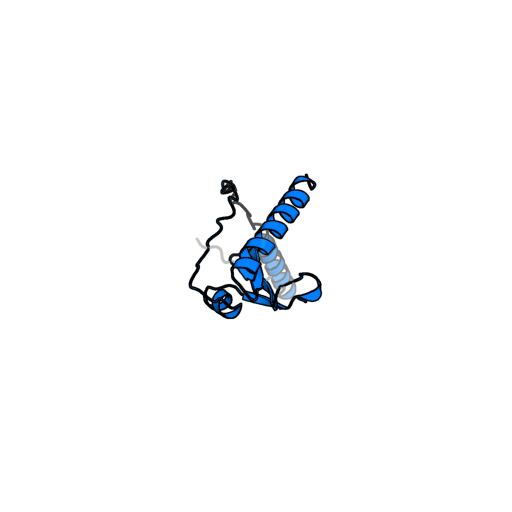0 87.75 96 VAL A N 1
ATOM 734 C CA . VAL A 1 96 ? -5.918 0.925 6.833 1.00 87.75 96 VAL A CA 1
ATOM 735 C C . VAL A 1 96 ? -6.290 1.929 7.913 1.00 87.75 96 VAL A C 1
ATOM 737 O O . VAL A 1 96 ? -5.444 2.304 8.726 1.00 87.75 96 VAL A O 1
ATOM 740 N N . TYR A 1 97 ? -7.553 2.340 7.927 1.00 86.69 97 TYR A N 1
ATOM 741 C CA . TYR A 1 97 ? -8.120 3.266 8.904 1.00 86.69 97 TYR A CA 1
ATOM 742 C C . TYR A 1 97 ? -9.217 2.571 9.710 1.00 86.69 97 TYR A C 1
ATOM 744 O O . TYR A 1 97 ? -9.799 1.586 9.266 1.00 86.69 97 TYR A O 1
ATOM 752 N N . GLU A 1 98 ? -9.529 3.128 10.877 1.00 84.19 98 GLU A N 1
ATOM 753 C CA . GLU A 1 98 ? -10.582 2.622 11.765 1.00 84.19 98 GLU A CA 1
ATOM 754 C C . GLU A 1 98 ? -11.987 2.686 11.139 1.00 84.19 98 GLU A C 1
ATOM 756 O O . GLU A 1 98 ? -12.837 1.850 11.433 1.00 84.19 98 GLU A O 1
ATOM 761 N N . SER A 1 99 ? -12.241 3.673 10.275 1.00 83.06 99 SER A N 1
ATOM 762 C CA . SER A 1 99 ? -13.524 3.838 9.595 1.00 83.06 99 SER A CA 1
ATOM 763 C C . SER A 1 99 ? -13.352 4.324 8.161 1.00 83.06 99 SER A C 1
ATOM 765 O O . SER A 1 99 ? -12.360 4.971 7.807 1.00 83.06 99 SER A O 1
ATOM 767 N N . GLN A 1 100 ? -14.363 4.054 7.336 1.00 81.31 100 GLN A N 1
ATOM 768 C CA . GLN A 1 100 ? -14.420 4.542 5.961 1.00 81.31 100 GLN A CA 1
ATOM 769 C C . GLN A 1 100 ? -14.382 6.074 5.881 1.00 81.31 100 GLN A C 1
ATOM 771 O O . GLN A 1 100 ? -13.694 6.623 5.027 1.00 81.31 100 GLN A O 1
ATOM 776 N N . GLU A 1 101 ? -15.072 6.776 6.781 1.00 82.88 101 GLU A N 1
ATOM 777 C CA . GLU A 1 101 ? -15.081 8.245 6.824 1.00 82.88 101 GLU A CA 1
ATOM 778 C C . GLU A 1 101 ? -13.669 8.817 7.018 1.00 82.88 101 GLU A C 1
ATOM 780 O O . GLU A 1 101 ? -13.278 9.782 6.352 1.00 82.88 101 GLU A O 1
ATOM 785 N N . LYS A 1 102 ? -12.864 8.182 7.881 1.00 81.50 102 LYS A N 1
ATOM 786 C CA . LYS A 1 102 ? -11.451 8.540 8.062 1.00 81.50 102 LYS A CA 1
ATOM 787 C C . LYS A 1 102 ? -10.629 8.207 6.820 1.00 81.50 102 LYS A C 1
ATOM 789 O O . LYS A 1 102 ? -9.829 9.034 6.398 1.00 81.50 102 LYS A O 1
ATOM 794 N N . ALA A 1 103 ? -10.859 7.048 6.200 1.00 82.25 103 ALA A N 1
ATOM 795 C CA . ALA A 1 103 ? -10.159 6.656 4.977 1.00 82.25 103 ALA A CA 1
ATOM 796 C C . ALA A 1 103 ? -10.409 7.632 3.815 1.00 82.25 103 ALA A C 1
ATOM 798 O O . ALA A 1 103 ? -9.473 7.987 3.101 1.00 82.25 103 ALA A O 1
ATOM 799 N N . ILE A 1 104 ? -11.649 8.101 3.650 1.00 82.44 104 ILE A N 1
ATOM 800 C CA . ILE A 1 104 ? -12.016 9.076 2.615 1.00 82.44 104 ILE A CA 1
ATOM 801 C C . ILE A 1 104 ? -11.398 10.438 2.925 1.00 82.44 104 ILE A C 1
ATOM 803 O O . ILE A 1 104 ? -10.684 10.978 2.085 1.00 82.44 104 ILE A O 1
ATOM 807 N N . SER A 1 105 ? -11.640 10.981 4.121 1.00 81.69 105 SER A N 1
ATOM 808 C CA . SER A 1 105 ? -11.191 12.336 4.469 1.00 81.69 105 SER A CA 1
ATOM 809 C C . SER A 1 105 ? -9.666 12.457 4.472 1.00 81.69 105 SER A C 1
ATOM 811 O O . SER A 1 105 ? -9.113 13.333 3.812 1.00 81.69 105 SER A O 1
ATOM 813 N N . MET A 1 106 ? -8.970 11.537 5.144 1.00 78.75 106 MET A N 1
ATOM 814 C CA . MET A 1 106 ? -7.508 11.556 5.231 1.00 78.75 106 MET A CA 1
ATOM 815 C C . MET A 1 106 ? -6.867 11.145 3.903 1.00 78.75 106 MET A C 1
ATOM 817 O O . MET A 1 106 ? -5.877 11.743 3.486 1.00 78.75 106 MET A O 1
ATOM 821 N N . GLY A 1 107 ? -7.435 10.161 3.199 1.00 74.50 107 GLY A N 1
ATOM 822 C CA . GLY A 1 107 ? -6.936 9.737 1.890 1.00 74.50 107 GLY A CA 1
ATOM 823 C C . GLY A 1 107 ? -7.012 10.840 0.828 1.00 74.50 107 GLY A C 1
ATOM 824 O O . GLY A 1 107 ? -6.098 10.963 0.011 1.00 74.50 107 GLY A O 1
ATOM 825 N N . GLN A 1 108 ? -8.062 11.666 0.850 1.00 72.25 108 GLN A N 1
ATOM 826 C CA . GLN A 1 108 ? -8.219 12.798 -0.068 1.00 72.25 108 GLN A CA 1
ATOM 827 C C . GLN A 1 108 ? -7.236 13.935 0.229 1.00 72.25 108 GLN A C 1
ATOM 829 O O . GLN A 1 108 ? -6.611 14.443 -0.701 1.00 72.25 108 GLN A O 1
ATOM 834 N N . ASP A 1 109 ? -7.048 14.294 1.499 1.00 69.56 109 ASP A N 1
ATOM 835 C CA . ASP A 1 109 ? -6.146 15.386 1.891 1.00 69.56 109 ASP A CA 1
ATOM 836 C C . ASP A 1 109 ? -4.691 15.084 1.482 1.00 69.56 109 ASP A C 1
ATOM 838 O O . ASP A 1 109 ? -3.994 15.895 0.867 1.00 69.56 109 ASP A O 1
ATOM 842 N N . LEU A 1 110 ? -4.272 13.832 1.688 1.00 67.50 110 LEU A N 1
ATOM 843 C CA . LEU A 1 110 ? -2.962 13.331 1.271 1.00 67.50 110 LEU A CA 1
ATOM 844 C C . LEU A 1 110 ? -2.789 13.307 -0.251 1.00 67.50 110 LEU A C 1
ATOM 846 O O . LEU A 1 110 ? -1.698 13.593 -0.745 1.00 67.50 110 LEU A O 1
ATOM 850 N N . ARG A 1 111 ? -3.846 12.990 -1.009 1.00 67.62 111 ARG A N 1
ATOM 851 C CA . ARG A 1 111 ? -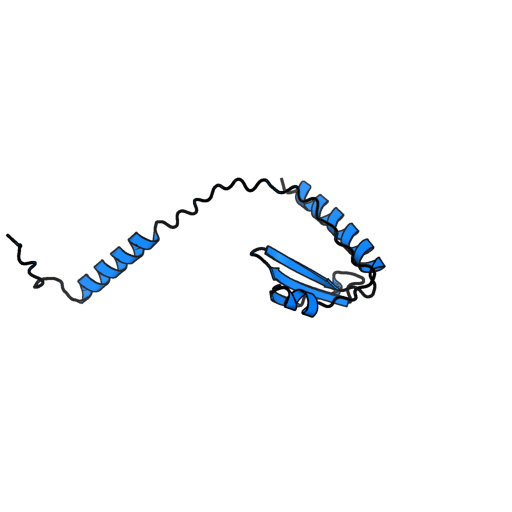3.816 13.072 -2.476 1.00 67.62 111 ARG A CA 1
ATOM 852 C C . ARG A 1 111 ? -3.564 14.508 -2.927 1.00 67.62 111 ARG A C 1
ATOM 854 O O . ARG A 1 111 ? -2.688 14.723 -3.759 1.00 67.62 111 ARG A O 1
ATOM 861 N N . ILE A 1 112 ? -4.318 15.468 -2.390 1.00 64.69 112 ILE A N 1
ATOM 862 C CA . ILE A 1 112 ? -4.211 16.886 -2.763 1.00 64.69 112 ILE A CA 1
ATOM 863 C C . ILE A 1 112 ? -2.799 17.401 -2.472 1.00 64.69 112 ILE A C 1
ATOM 865 O O . ILE A 1 112 ? -2.200 18.055 -3.324 1.00 64.69 112 ILE A O 1
ATOM 869 N N . GLN A 1 113 ? -2.233 17.036 -1.321 1.00 68.62 113 GLN A N 1
ATOM 870 C CA . GLN A 1 113 ? -0.864 17.402 -0.968 1.00 68.62 113 GLN A CA 1
ATOM 871 C C . GLN A 1 113 ? 0.167 16.829 -1.950 1.00 68.62 113 GLN A C 1
ATOM 873 O O . GLN A 1 113 ? 0.990 17.570 -2.479 1.00 68.62 113 GLN A O 1
ATOM 878 N N . ARG A 1 114 ? 0.091 15.527 -2.259 1.00 67.12 114 ARG A N 1
ATOM 879 C CA . ARG A 1 114 ? 1.025 14.873 -3.194 1.00 67.12 114 ARG A CA 1
ATOM 880 C C . ARG A 1 114 ? 0.910 15.410 -4.618 1.00 67.12 114 ARG A C 1
ATOM 882 O O . ARG A 1 114 ? 1.922 15.519 -5.302 1.00 67.12 114 ARG A O 1
ATOM 889 N N . LEU A 1 115 ? -0.303 15.745 -5.055 1.00 68.00 115 LEU A N 1
ATOM 890 C CA . LEU A 1 115 ? -0.535 16.381 -6.349 1.00 68.00 115 LEU A CA 1
ATOM 891 C C . LEU A 1 115 ? 0.081 17.788 -6.388 1.00 68.00 115 LEU A C 1
ATOM 893 O O . LEU A 1 115 ? 0.723 18.151 -7.372 1.00 68.00 115 LEU A O 1
ATOM 897 N N . GLY A 1 116 ? -0.054 18.549 -5.297 1.00 67.12 116 GLY A N 1
ATOM 898 C CA . GLY A 1 116 ? 0.619 19.834 -5.117 1.00 67.12 116 GLY A CA 1
ATOM 899 C C . GLY A 1 116 ? 2.140 19.709 -5.213 1.00 67.12 116 GLY A C 1
ATOM 900 O O . GLY A 1 116 ? 2.753 20.422 -6.003 1.00 67.12 116 GLY A O 1
ATOM 901 N N . ASP A 1 117 ? 2.739 18.757 -4.497 1.00 68.62 117 ASP A N 1
ATOM 902 C CA . ASP A 1 117 ? 4.190 18.524 -4.506 1.00 68.62 117 ASP A CA 1
ATOM 903 C C . ASP A 1 117 ? 4.704 18.079 -5.888 1.00 68.62 117 ASP A C 1
ATOM 905 O O . ASP A 1 117 ? 5.754 18.538 -6.339 1.00 68.62 117 ASP A O 1
ATOM 909 N N . ALA A 1 118 ? 3.951 17.226 -6.595 1.00 60.22 118 ALA A N 1
ATOM 910 C CA . ALA A 1 118 ? 4.293 16.786 -7.949 1.00 60.22 118 ALA A CA 1
ATOM 911 C C . ALA A 1 118 ? 4.235 17.936 -8.969 1.00 60.22 118 ALA A C 1
ATOM 913 O O . ALA A 1 118 ? 5.089 18.014 -9.848 1.00 60.22 118 ALA A O 1
ATOM 914 N N . SER A 1 119 ? 3.285 18.868 -8.820 1.00 58.88 119 SER A N 1
ATOM 915 C CA . SER A 1 119 ? 3.171 20.046 -9.695 1.00 58.88 119 SER A CA 1
ATOM 916 C C . SER A 1 119 ? 4.342 21.032 -9.570 1.00 58.88 119 SER A C 1
ATOM 918 O O . SER A 1 119 ? 4.569 21.826 -10.477 1.00 58.88 119 SER A O 1
ATOM 920 N N . GLN A 1 120 ? 5.083 20.991 -8.458 1.00 56.78 120 GLN A N 1
ATOM 921 C CA . GLN A 1 120 ? 6.240 21.858 -8.199 1.00 56.78 120 GLN A CA 1
ATOM 922 C C . GLN A 1 120 ? 7.577 21.204 -8.585 1.00 56.78 120 GLN A C 1
ATOM 924 O O . GLN A 1 120 ? 8.622 21.843 -8.479 1.00 56.78 120 GLN A O 1
ATOM 929 N N . ALA A 1 121 ? 7.568 19.933 -8.995 1.00 51.94 121 ALA A N 1
ATOM 930 C CA . ALA A 1 121 ? 8.773 19.176 -9.334 1.00 51.94 121 ALA A CA 1
ATOM 931 C C . ALA A 1 121 ? 9.161 19.265 -10.825 1.00 51.94 121 ALA A C 1
ATOM 933 O O . ALA A 1 121 ? 10.038 18.516 -11.262 1.00 51.94 121 ALA A O 1
ATOM 934 N N . GLN A 1 122 ? 8.525 20.162 -11.590 1.00 42.47 122 GLN A N 1
ATOM 935 C CA . GLN A 1 122 ? 8.702 20.318 -13.036 1.00 42.47 122 GLN A CA 1
ATOM 936 C C . GLN A 1 122 ? 9.218 21.706 -13.420 1.00 42.47 122 GLN A C 1
ATOM 938 O O . GLN A 1 122 ? 8.758 22.703 -12.820 1.00 42.47 122 GLN A O 1
#

Nearest PDB structures (foldseek):
  6eoq-assembly2_B  TM=4.254E-01  e=3.957E+00  Homo sapiens
  4y0w-assembly1_C-2  TM=3.906E-01  e=3.716E+00  Pseudomonas aeruginosa PAO579
  2l3c-assembly1_A  TM=3.126E-01  e=2.890E+00  Rattus norvegicus
  2dix-assembly1_A  TM=2.533E-01  e=4.778E+00  Homo sapiens
  2l3j-assembly1_A  TM=3.368E-01  e=8.961E+00  Rattus norvegicus

Radius of gyration: 26.6 Å; Cα contacts (8 Å, |Δi|>4): 84; chains: 1; bounding box: 64×52×65 Å

Sequence (122 aa):
MYLPINPLLVRPRAQIFVFIVLIIALIGISCGGSDESADDPDLDAVQITLPDGVFTADDVAAVGWKKSKELSPETLPGATSVWYGFYQQRDVEVRVYESQEKAISMGQDLRIQRLGDASQAQ

pLDDT: mean 70.8, std 14.97, range [40.09, 93.06]

Solvent-accessible surface area (backbone atoms only — not comparable to full-atom values): 7890 Å² total; per-residue (Å²): 139,80,82,83,84,78,83,86,84,66,58,70,72,59,46,51,53,52,53,52,53,53,53,58,63,64,65,71,73,74,71,88,75,72,87,63,79,66,68,74,70,69,78,72,72,78,82,82,82,65,93,91,64,90,76,54,74,63,62,49,35,74,78,63,36,40,85,72,43,83,45,77,35,89,86,40,88,72,41,74,41,32,34,37,25,40,41,94,98,36,86,42,75,49,74,35,45,88,42,69,70,54,43,52,57,54,53,49,54,53,47,53,50,52,52,53,57,57,67,69,74,114

Foldseek 3Di:
DDDPPDPPDDDVVNVVVVVVVVVVVVVVPPPPPDPPPPPPVPCPVDDDDDQPDQDDVVNVVVVPWAFDDWDDCPVPPFFPTKTWTDDPNDIDIDTHGPHPVCCVVSVVVVVVVVVVVVVVVD

Mean predicted aligned error: 17.14 Å

Secondary structure (DSSP, 8-state):
-------TT--HHHHHHHHHHHHHHHTT----------------------TT----HHHHHHTT-EEEEEEPGGGSTTEEEEEEEEETTEEEEEEEESSHHHHHHHHHHHHHHHHHHHHT--